Protein AF-A0A958FIR9-F1 (afdb_monomer_lite)

Structure (mmCIF, N/CA/C/O backbone):
data_AF-A0A958FIR9-F1
#
_entry.id   AF-A0A958FIR9-F1
#
loop_
_atom_site.group_PDB
_atom_site.id
_atom_site.type_symbol
_atom_site.label_atom_id
_atom_site.label_alt_id
_atom_site.label_comp_id
_atom_site.label_asym_id
_atom_site.label_entity_id
_atom_site.label_seq_id
_atom_site.pdbx_PDB_ins_code
_atom_site.Cartn_x
_atom_site.Cartn_y
_atom_site.Cartn_z
_atom_site.occupancy
_atom_site.B_iso_or_equiv
_atom_site.auth_seq_id
_atom_site.auth_comp_id
_atom_site.auth_asym_id
_atom_site.auth_atom_id
_atom_site.pdbx_PDB_model_num
ATOM 1 N N . PRO A 1 1 ? -9.929 3.473 9.647 1.00 88.56 1 PRO A N 1
ATOM 2 C CA . PRO A 1 1 ? -9.351 2.259 9.017 1.00 88.56 1 PRO A CA 1
ATOM 3 C C . PRO A 1 1 ? -8.267 2.696 8.023 1.00 88.56 1 PRO A C 1
ATOM 5 O O . PRO A 1 1 ? -8.540 3.587 7.223 1.00 88.56 1 PRO A O 1
ATOM 8 N N . LEU A 1 2 ? -7.051 2.149 8.127 1.00 95.44 2 LEU A N 1
ATOM 9 C CA . LEU A 1 2 ? -5.882 2.577 7.346 1.00 95.44 2 LEU A CA 1
ATOM 10 C C . LEU A 1 2 ? -5.482 1.506 6.320 1.00 95.44 2 LEU A C 1
ATOM 12 O O . LEU A 1 2 ? -5.431 0.320 6.643 1.00 95.44 2 LEU A O 1
ATOM 16 N N . ARG A 1 3 ? -5.167 1.934 5.097 1.00 96.88 3 ARG A N 1
ATOM 17 C CA . ARG A 1 3 ? -4.569 1.109 4.047 1.00 96.88 3 ARG A CA 1
ATOM 18 C C . ARG A 1 3 ? -3.464 1.895 3.347 1.00 96.88 3 ARG A C 1
ATOM 20 O O . ARG A 1 3 ? -3.678 3.058 3.024 1.00 96.88 3 ARG A O 1
ATOM 27 N N . PHE A 1 4 ? -2.351 1.234 3.055 1.00 98.06 4 PHE A N 1
ATOM 28 C CA . PHE A 1 4 ? -1.312 1.723 2.149 1.00 98.06 4 PHE A CA 1
ATOM 29 C C . PHE A 1 4 ? -0.621 0.536 1.461 1.00 98.06 4 PHE A C 1
ATOM 31 O O . PH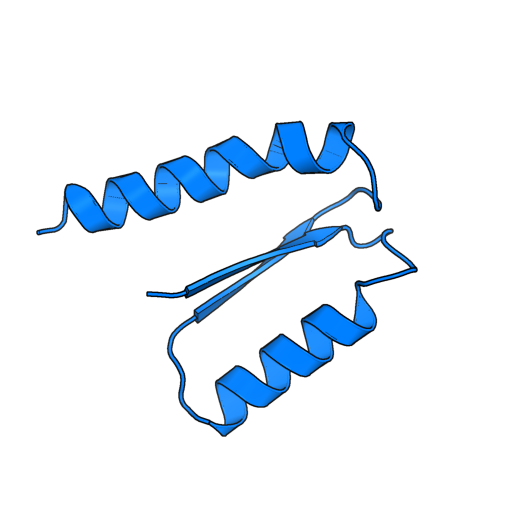E A 1 4 ? -0.690 -0.591 1.948 1.00 98.06 4 PHE A O 1
ATOM 38 N N . ASP A 1 5 ? -0.002 0.766 0.309 1.00 98.25 5 ASP A N 1
ATOM 39 C CA . ASP A 1 5 ? 0.750 -0.245 -0.434 1.00 98.25 5 ASP A CA 1
ATOM 40 C C . ASP A 1 5 ? 1.983 0.376 -1.099 1.00 98.25 5 ASP A C 1
ATOM 42 O O . ASP A 1 5 ? 2.051 1.594 -1.272 1.00 98.25 5 ASP A O 1
ATOM 46 N N . CYS A 1 6 ? 2.979 -0.452 -1.414 1.00 98.38 6 CYS A N 1
ATOM 47 C CA . CYS A 1 6 ? 4.224 -0.000 -2.032 1.00 98.38 6 CYS A CA 1
ATOM 48 C C . CYS A 1 6 ? 4.741 -0.988 -3.090 1.00 98.38 6 CYS A C 1
ATOM 50 O O . CYS A 1 6 ? 4.547 -2.205 -2.995 1.00 98.38 6 CYS A O 1
ATOM 52 N N . GLY A 1 7 ? 5.405 -0.450 -4.111 1.00 98.31 7 GLY A N 1
ATOM 53 C CA . GLY A 1 7 ? 6.071 -1.235 -5.138 1.00 98.31 7 GLY A CA 1
ATOM 54 C C . GLY A 1 7 ? 7.346 -1.890 -4.605 1.00 98.31 7 GLY A C 1
ATOM 55 O O . GLY A 1 7 ? 8.155 -1.239 -3.951 1.00 98.31 7 GLY A O 1
ATOM 56 N N . ARG A 1 8 ? 7.561 -3.177 -4.899 1.00 98.25 8 ARG A N 1
ATOM 57 C CA . ARG A 1 8 ? 8.778 -3.916 -4.500 1.00 98.25 8 ARG A CA 1
ATOM 58 C C . ARG A 1 8 ? 10.044 -3.408 -5.191 1.00 98.25 8 ARG A C 1
ATOM 60 O O . ARG A 1 8 ? 11.137 -3.665 -4.699 1.00 98.25 8 ARG A O 1
ATOM 67 N N . ASP A 1 9 ? 9.881 -2.683 -6.293 1.00 98.06 9 ASP A N 1
ATOM 68 C CA . ASP A 1 9 ? 10.964 -2.055 -7.046 1.00 98.06 9 ASP A CA 1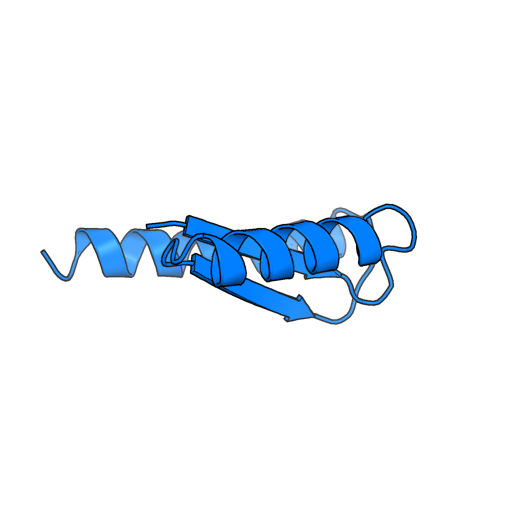
ATOM 69 C C . ASP A 1 9 ? 11.035 -0.535 -6.758 1.00 98.06 9 ASP A C 1
ATOM 71 O O . ASP A 1 9 ? 11.799 0.192 -7.392 1.00 98.06 9 ASP A O 1
ATOM 75 N N . ASP A 1 10 ? 10.245 -0.019 -5.799 1.00 97.56 10 ASP A N 1
ATOM 76 C CA . ASP A 1 10 ? 10.324 1.370 -5.329 1.00 97.56 10 ASP A CA 1
ATOM 77 C C . ASP A 1 10 ? 11.488 1.511 -4.338 1.00 97.56 10 ASP A C 1
ATOM 79 O O . ASP A 1 10 ? 11.330 1.498 -3.115 1.00 97.56 10 ASP A O 1
ATOM 83 N N . HIS A 1 11 ? 12.694 1.648 -4.886 1.00 95.38 11 HIS A N 1
ATOM 84 C CA . HIS A 1 11 ? 13.918 1.825 -4.103 1.00 95.38 11 HIS A CA 1
ATOM 85 C C . HIS A 1 11 ? 13.929 3.103 -3.248 1.00 95.38 11 HIS A C 1
ATOM 87 O O . HIS A 1 11 ? 14.778 3.224 -2.367 1.00 95.38 11 HIS A O 1
ATOM 93 N N . LEU A 1 12 ? 13.020 4.053 -3.500 1.00 94.88 12 LEU A N 1
ATOM 94 C CA . LEU A 1 12 ? 12.936 5.299 -2.744 1.00 94.88 12 LEU A CA 1
ATOM 95 C C . LEU A 1 12 ? 12.154 5.108 -1.444 1.00 94.88 12 LEU A C 1
ATOM 97 O O . LEU A 1 12 ? 12.523 5.690 -0.427 1.00 94.88 12 LEU A O 1
ATOM 101 N N . LEU A 1 13 ? 11.073 4.322 -1.476 1.00 97.00 13 LEU A N 1
ATOM 102 C CA . LEU A 1 13 ? 10.083 4.303 -0.397 1.00 97.00 13 LEU A CA 1
ATOM 103 C C . LEU A 1 13 ? 9.780 2.920 0.189 1.00 97.00 13 LEU A C 1
ATOM 105 O O . LEU A 1 13 ? 9.083 2.864 1.207 1.00 97.00 13 LEU A O 1
ATOM 109 N N . LEU A 1 14 ? 10.279 1.818 -0.384 1.00 98.06 14 LEU A N 1
ATOM 110 C CA . LEU A 1 14 ? 9.960 0.466 0.096 1.00 98.06 14 LEU A CA 1
ATOM 111 C C . LEU A 1 14 ? 10.335 0.266 1.571 1.00 98.06 14 LEU A C 1
ATOM 113 O O . LEU A 1 14 ? 9.488 -0.114 2.380 1.00 98.06 14 LEU A O 1
ATOM 117 N N . GLU A 1 15 ? 11.576 0.577 1.943 1.00 98.38 15 GLU A N 1
ATOM 118 C CA .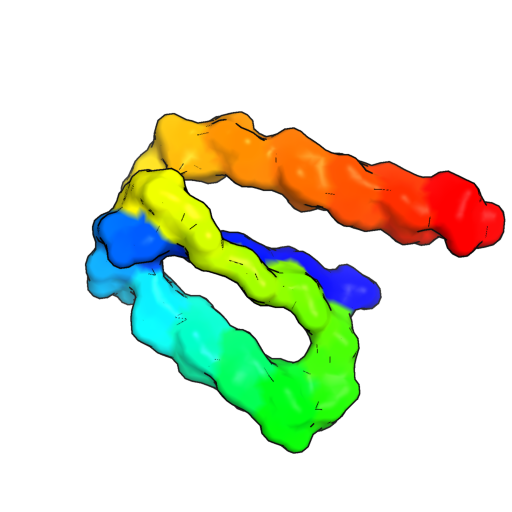 GLU A 1 15 ? 12.049 0.388 3.320 1.00 98.38 15 GLU A CA 1
ATOM 119 C C . GLU A 1 15 ? 11.332 1.311 4.310 1.00 98.38 15 GLU A C 1
ATOM 121 O O . GLU A 1 15 ? 10.939 0.878 5.393 1.00 98.38 15 GLU A O 1
ATOM 126 N N . THR A 1 16 ? 11.056 2.559 3.928 1.00 98.25 16 THR A N 1
ATOM 127 C CA . THR A 1 16 ? 10.287 3.483 4.773 1.00 98.25 16 THR A CA 1
ATOM 128 C C . THR A 1 16 ? 8.847 3.000 4.981 1.00 98.25 16 THR A C 1
ATOM 130 O O . THR A 1 16 ? 8.323 3.089 6.090 1.00 98.25 16 THR A O 1
ATOM 133 N N . ASN A 1 17 ? 8.205 2.426 3.958 1.00 98.44 17 ASN A N 1
ATOM 134 C CA . ASN A 1 17 ? 6.872 1.836 4.104 1.00 98.44 17 ASN A CA 1
ATOM 135 C C . ASN A 1 17 ? 6.884 0.597 5.012 1.00 98.44 17 ASN A C 1
ATOM 137 O O . ASN A 1 17 ? 5.977 0.434 5.828 1.00 98.44 17 ASN A O 1
ATOM 141 N N . ARG A 1 18 ? 7.924 -0.243 4.934 1.00 98.56 18 ARG A N 1
ATOM 142 C CA . ARG A 1 18 ? 8.118 -1.376 5.856 1.00 98.56 18 ARG A CA 1
ATOM 143 C C . ARG A 1 18 ? 8.335 -0.922 7.299 1.00 98.56 18 ARG A C 1
ATOM 145 O O . ARG A 1 18 ? 7.793 -1.534 8.219 1.00 98.56 18 ARG A O 1
ATOM 152 N N . GLN A 1 19 ? 9.075 0.166 7.508 1.00 98.62 19 GLN A N 1
ATOM 153 C CA . GLN A 1 19 ? 9.255 0.773 8.830 1.00 98.62 19 GLN A CA 1
ATOM 154 C C . GLN A 1 19 ? 7.933 1.310 9.386 1.00 98.62 19 GLN A C 1
ATOM 156 O O . GLN A 1 19 ? 7.589 1.008 10.528 1.00 98.62 19 GLN A O 1
ATOM 161 N N . LEU A 1 20 ? 7.153 2.033 8.574 1.00 98.44 20 LEU A N 1
ATOM 162 C CA . LEU A 1 20 ? 5.818 2.501 8.961 1.00 98.44 20 LEU A CA 1
ATOM 163 C C . LEU A 1 20 ? 4.907 1.326 9.334 1.00 98.44 20 LEU A C 1
ATOM 165 O O . LEU A 1 20 ? 4.244 1.355 10.368 1.00 98.44 20 LEU A O 1
ATOM 169 N N . GLN A 1 21 ? 4.918 0.272 8.518 1.00 98.06 21 GLN A N 1
ATOM 170 C CA . GLN A 1 21 ? 4.176 -0.953 8.775 1.00 98.06 21 GLN A CA 1
ATOM 171 C C . GLN A 1 21 ? 4.538 -1.580 10.123 1.00 98.06 21 GLN A C 1
ATOM 173 O O . GLN A 1 21 ? 3.658 -1.982 10.887 1.00 98.06 21 GLN A O 1
ATOM 178 N N . HIS A 1 22 ? 5.834 -1.693 10.411 1.00 98.50 22 HIS A N 1
ATOM 179 C CA . HIS A 1 22 ? 6.318 -2.235 11.673 1.00 98.50 22 HIS A CA 1
ATOM 180 C C . HIS A 1 22 ? 5.866 -1.375 12.855 1.00 98.50 22 HIS A C 1
ATOM 182 O O . HIS A 1 22 ? 5.234 -1.893 13.773 1.00 98.50 22 HIS A O 1
ATOM 188 N N . TRP A 1 23 ? 6.069 -0.061 12.769 1.00 98.56 23 TRP A N 1
ATOM 189 C CA . TRP A 1 23 ? 5.645 0.882 13.796 1.00 98.56 23 TRP A CA 1
ATOM 190 C C . TRP A 1 23 ? 4.134 0.805 14.062 1.00 98.56 23 TRP A C 1
ATOM 192 O O . TRP A 1 23 ? 3.707 0.713 15.210 1.00 98.56 23 TRP A O 1
ATOM 202 N N . CYS A 1 24 ? 3.295 0.748 13.021 1.00 98.50 24 CYS A N 1
ATOM 203 C CA . CYS A 1 24 ? 1.851 0.608 13.205 1.00 98.50 24 CYS A CA 1
ATOM 204 C C . CYS A 1 24 ? 1.472 -0.694 13.929 1.00 98.50 24 CYS A C 1
ATOM 206 O O . CYS A 1 24 ? 0.516 -0.693 14.706 1.00 98.50 24 CYS A O 1
ATOM 208 N N . ARG A 1 25 ? 2.201 -1.796 13.697 1.00 98.12 25 ARG A N 1
ATOM 209 C CA . ARG A 1 25 ? 1.999 -3.057 14.433 1.00 98.12 25 ARG A CA 1
ATOM 210 C C . ARG A 1 25 ? 2.374 -2.910 15.903 1.00 98.12 25 ARG A C 1
ATOM 212 O O . ARG A 1 25 ? 1.597 -3.336 16.75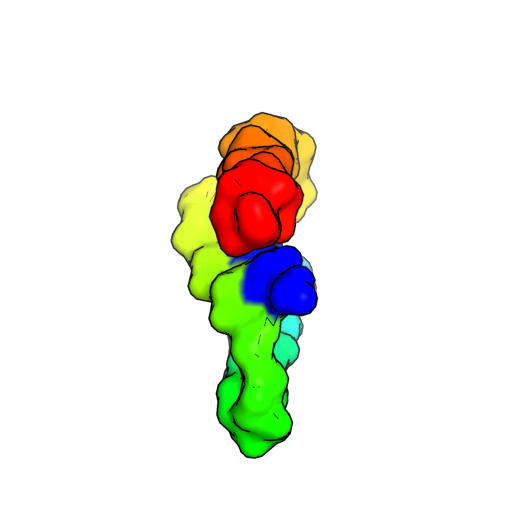1 1.00 98.12 25 ARG A O 1
ATOM 219 N N . GLU A 1 26 ? 3.515 -2.293 16.200 1.00 98.56 26 GLU A N 1
ATOM 220 C CA . GLU A 1 26 ? 3.970 -2.053 17.577 1.00 98.56 26 GLU A CA 1
ATOM 221 C C . GLU A 1 26 ? 2.994 -1.172 18.364 1.00 98.56 26 GLU A C 1
ATOM 223 O O . GLU A 1 26 ? 2.741 -1.421 19.539 1.00 98.56 26 GLU A O 1
ATOM 228 N N . GLN A 1 27 ? 2.394 -0.177 17.706 1.00 98.44 27 GLN A N 1
ATOM 229 C CA . GLN A 1 27 ? 1.403 0.712 18.317 1.00 98.44 27 GLN A CA 1
ATOM 230 C C . GLN A 1 27 ? -0.019 0.127 18.351 1.00 98.44 27 GLN A C 1
ATOM 232 O O . GLN A 1 27 ? -0.951 0.800 18.789 1.00 98.44 27 GLN A O 1
ATOM 237 N N . GLY A 1 28 ? -0.228 -1.100 17.860 1.00 97.75 28 GLY A N 1
ATOM 238 C CA . GLY A 1 28 ? -1.550 -1.730 17.829 1.00 97.75 28 GLY A CA 1
ATOM 239 C C . GLY A 1 28 ? -2.563 -1.015 16.925 1.00 97.75 28 GLY A C 1
ATOM 240 O O . GLY A 1 28 ? -3.768 -1.142 17.134 1.00 97.75 28 GLY A O 1
ATOM 241 N N . ILE A 1 29 ? -2.105 -0.257 15.924 1.00 97.94 29 ILE A N 1
ATOM 242 C CA . ILE A 1 29 ? -2.973 0.477 14.996 1.00 97.94 29 ILE A CA 1
ATOM 243 C C . ILE A 1 29 ? -3.480 -0.503 13.931 1.00 97.94 29 ILE A C 1
ATOM 245 O O . ILE A 1 29 ? -2.660 -1.041 13.191 1.00 97.94 29 ILE A O 1
ATOM 249 N N . PRO A 1 30 ? -4.795 -0.729 13.763 1.00 96.62 30 PRO A N 1
ATOM 250 C CA . PRO A 1 30 ? -5.299 -1.605 12.707 1.00 96.62 30 PRO A CA 1
ATOM 251 C C . PRO A 1 30 ? -5.081 -0.998 11.313 1.00 96.62 30 PRO A C 1
ATOM 253 O O . PRO A 1 30 ? -5.606 0.074 10.995 1.00 96.62 30 PRO A O 1
ATOM 256 N N . HIS A 1 31 ? -4.335 -1.696 10.459 1.00 97.00 31 HIS A N 1
ATOM 257 C CA . HIS A 1 31 ? -4.016 -1.256 9.100 1.00 97.00 31 HIS A CA 1
ATOM 258 C C . HIS A 1 31 ? -3.863 -2.446 8.140 1.00 97.00 31 HIS A C 1
ATOM 260 O O . HIS A 1 31 ? -3.614 -3.576 8.561 1.00 97.00 31 HIS A O 1
ATOM 266 N N . ARG A 1 32 ? -3.981 -2.180 6.835 1.00 97.44 32 ARG A N 1
ATOM 267 C CA . ARG A 1 32 ? -3.644 -3.121 5.759 1.00 97.44 32 ARG A CA 1
ATOM 268 C C . ARG A 1 32 ? -2.460 -2.586 4.959 1.00 97.44 32 ARG A C 1
ATOM 270 O O . ARG A 1 32 ? -2.587 -1.535 4.336 1.00 97.44 32 ARG A O 1
ATOM 277 N N . TYR A 1 33 ? -1.371 -3.346 4.939 1.00 98.00 33 TYR A N 1
ATOM 278 C CA . TYR A 1 33 ? -0.191 -3.079 4.122 1.00 98.00 33 TYR A CA 1
ATOM 279 C C . TYR A 1 33 ? 0.083 -4.234 3.177 1.00 98.00 33 TYR A C 1
ATOM 281 O O . TYR A 1 33 ? 0.002 -5.396 3.580 1.00 98.00 33 TYR A O 1
ATOM 289 N N . GLU A 1 34 ? 0.393 -3.905 1.929 1.00 97.94 34 GLU A N 1
ATOM 290 C CA . GLU A 1 34 ? 0.704 -4.872 0.883 1.00 97.94 34 GLU A CA 1
ATOM 291 C C . GLU A 1 34 ? 1.842 -4.360 0.000 1.00 97.94 34 GLU A C 1
ATOM 293 O O . GLU A 1 34 ? 2.007 -3.158 -0.201 1.00 97.94 34 GLU A O 1
ATOM 298 N N . GLU A 1 35 ? 2.603 -5.296 -0.556 1.00 98.12 35 GLU A N 1
ATOM 299 C CA . GLU A 1 35 ? 3.680 -5.018 -1.500 1.00 98.12 35 GLU A CA 1
ATOM 300 C C . GLU A 1 35 ? 3.364 -5.690 -2.841 1.00 98.12 35 GLU A C 1
ATOM 302 O O . GLU A 1 35 ? 2.975 -6.861 -2.878 1.00 98.12 35 GLU A O 1
ATOM 307 N N . PHE A 1 36 ? 3.549 -4.977 -3.953 1.00 98.00 36 PHE A N 1
ATOM 308 C CA . PHE A 1 36 ? 3.253 -5.483 -5.303 1.00 98.00 36 PHE A CA 1
ATOM 309 C C . PHE A 1 36 ? 4.432 -5.253 -6.269 1.00 98.00 36 PHE A C 1
ATOM 311 O O . PHE A 1 36 ? 5.308 -4.447 -5.972 1.00 98.00 36 PHE A O 1
ATOM 318 N N . PRO A 1 37 ? 4.522 -5.956 -7.419 1.00 97.94 37 PRO A N 1
ATOM 319 C CA . PRO A 1 37 ? 5.495 -5.605 -8.462 1.00 97.94 37 PRO A CA 1
ATOM 320 C C . PRO A 1 37 ? 5.325 -4.155 -8.951 1.00 97.94 37 PRO A C 1
ATOM 322 O O . PRO A 1 37 ? 4.187 -3.707 -9.109 1.00 97.94 37 PRO A O 1
ATOM 325 N N . GLY A 1 38 ? 6.429 -3.470 -9.267 1.00 97.12 38 GLY A N 1
ATOM 326 C CA . GLY A 1 38 ? 6.439 -2.086 -9.758 1.00 97.12 38 GLY A CA 1
ATOM 327 C C . GLY A 1 38 ? 7.262 -1.145 -8.879 1.00 97.12 38 GLY A C 1
ATOM 328 O O . GLY A 1 38 ? 7.628 -1.504 -7.758 1.00 97.12 38 GLY A O 1
ATOM 329 N N . GLY A 1 39 ? 7.565 0.042 -9.410 1.00 97.38 39 GLY A N 1
ATOM 330 C CA . GLY A 1 39 ? 8.401 1.045 -8.754 1.00 97.38 39 GLY A CA 1
ATOM 331 C C . GLY A 1 39 ? 7.657 2.338 -8.433 1.00 97.38 39 GLY A C 1
ATOM 332 O O . GLY A 1 39 ? 6.432 2.363 -8.295 1.00 97.38 39 GLY A O 1
ATOM 333 N N . HIS A 1 40 ? 8.416 3.429 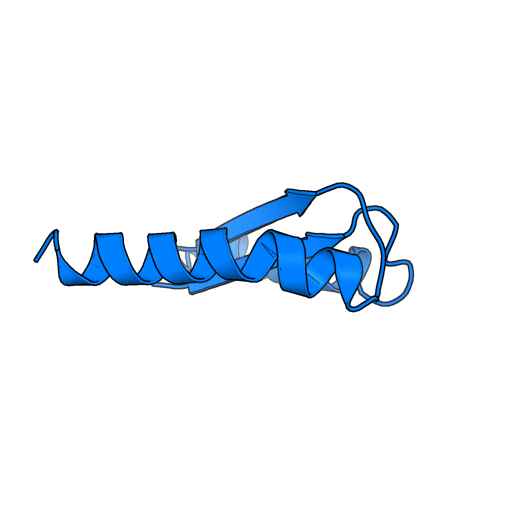-8.326 1.00 97.75 40 HIS A N 1
ATOM 334 C CA . HIS A 1 40 ? 7.889 4.765 -8.049 1.00 97.75 40 HIS A CA 1
ATOM 335 C C . HIS A 1 40 ? 7.315 5.424 -9.314 1.00 97.75 40 HIS A C 1
ATOM 337 O O . HIS A 1 40 ? 7.873 6.387 -9.845 1.00 97.75 40 HIS A O 1
ATOM 343 N N . ASP A 1 41 ? 6.235 4.857 -9.856 1.00 97.56 41 ASP A N 1
ATOM 344 C CA . ASP A 1 41 ? 5.716 5.251 -11.162 1.00 97.56 41 ASP A CA 1
ATOM 345 C C . ASP A 1 41 ? 4.183 5.205 -11.291 1.00 97.56 41 ASP A C 1
ATOM 347 O O . ASP A 1 41 ? 3.452 4.542 -10.550 1.00 97.56 41 ASP A O 1
ATOM 351 N N . TRP A 1 42 ? 3.685 5.912 -12.309 1.00 98.06 42 TRP A N 1
ATOM 352 C CA . TRP A 1 42 ? 2.257 5.995 -12.614 1.00 98.06 42 TRP A CA 1
ATOM 353 C C . TRP A 1 42 ? 1.629 4.663 -13.008 1.00 98.06 42 TRP A C 1
ATOM 355 O O . TRP A 1 42 ? 0.435 4.471 -12.778 1.00 98.06 42 TRP A O 1
ATOM 365 N N . ARG A 1 43 ? 2.393 3.739 -13.601 1.00 97.94 43 ARG A N 1
ATOM 366 C CA . ARG A 1 43 ? 1.864 2.431 -13.996 1.00 97.94 43 ARG A CA 1
ATOM 367 C C . ARG A 1 43 ? 1.513 1.620 -12.751 1.00 97.94 43 ARG A C 1
ATOM 369 O O . ARG A 1 43 ? 0.447 1.004 -12.726 1.00 97.94 43 ARG A O 1
ATOM 376 N N . TYR A 1 44 ? 2.358 1.664 -11.724 1.00 97.88 44 TYR A N 1
ATOM 377 C CA . TYR A 1 44 ? 2.071 1.102 -10.412 1.00 97.88 44 TYR A CA 1
ATOM 378 C C . TYR A 1 44 ? 0.832 1.765 -9.793 1.00 97.88 44 TYR A C 1
ATOM 380 O O . TYR A 1 44 ? -0.161 1.081 -9.534 1.00 97.88 44 TYR A O 1
ATOM 388 N N . TRP A 1 45 ? 0.826 3.095 -9.632 1.00 98.00 45 TRP A N 1
ATOM 389 C CA . TRP A 1 45 ? -0.278 3.793 -8.953 1.00 98.00 45 TRP A CA 1
ATOM 390 C C . TRP A 1 45 ? -1.625 3.589 -9.652 1.00 98.00 45 TRP A C 1
ATOM 392 O O . TRP A 1 45 ? -2.627 3.293 -8.999 1.00 98.00 45 TRP A O 1
ATOM 402 N N . HIS A 1 46 ? -1.653 3.664 -10.984 1.00 98.00 46 HIS A N 1
ATOM 403 C CA . HIS A 1 46 ? -2.860 3.418 -11.769 1.00 98.00 46 HIS A CA 1
ATOM 404 C C . HIS A 1 46 ? -3.356 1.970 -11.633 1.00 98.00 46 HIS A C 1
ATOM 406 O O . HIS A 1 46 ? -4.560 1.726 -11.600 1.00 98.00 46 HIS A O 1
ATOM 412 N N . ALA A 1 47 ? -2.454 0.994 -11.494 1.00 96.88 47 ALA A N 1
ATOM 413 C CA . ALA A 1 47 ? -2.850 -0.386 -11.241 1.00 96.88 47 ALA A CA 1
ATOM 414 C C . ALA A 1 47 ? -3.402 -0.592 -9.821 1.00 96.88 47 ALA A C 1
ATOM 416 O O . ALA A 1 47 ? -4.253 -1.464 -9.637 1.00 96.88 47 ALA A O 1
ATOM 417 N N . ARG A 1 48 ? -2.901 0.137 -8.813 1.00 97.19 48 ARG A N 1
ATOM 418 C CA . ARG A 1 48 ? -3.250 -0.068 -7.391 1.00 97.19 48 ARG A CA 1
ATOM 419 C C . ARG A 1 48 ? -4.421 0.778 -6.898 1.00 97.19 48 ARG A C 1
ATOM 421 O O . ARG A 1 48 ? -5.104 0.366 -5.962 1.00 97.19 48 ARG A O 1
ATOM 428 N N . ILE A 1 49 ? -4.738 1.898 -7.554 1.00 97.56 49 ILE A N 1
ATOM 429 C CA . ILE A 1 49 ? -5.843 2.779 -7.133 1.00 97.56 49 ILE A CA 1
ATOM 430 C C . ILE A 1 49 ? -7.180 2.033 -7.007 1.00 97.56 49 ILE A C 1
ATOM 432 O O . ILE A 1 49 ? -7.939 2.281 -6.073 1.00 97.56 49 ILE A O 1
ATOM 436 N N . LYS A 1 50 ? -7.438 1.052 -7.883 1.00 97.25 50 LYS A N 1
ATOM 437 C CA . LYS A 1 50 ? -8.634 0.200 -7.833 1.00 97.25 50 LYS A CA 1
ATOM 438 C C . LYS A 1 50 ? -8.774 -0.538 -6.494 1.00 97.25 50 LYS A C 1
ATOM 440 O O . LYS A 1 50 ? -9.875 -0.598 -5.951 1.00 97.25 50 LYS A O 1
ATOM 445 N N . ASP A 1 51 ? -7.683 -1.072 -5.951 1.00 96.88 51 ASP A N 1
ATOM 446 C CA . ASP A 1 51 ? -7.704 -1.826 -4.692 1.00 96.88 51 ASP A CA 1
ATOM 447 C C . ASP A 1 51 ? -8.024 -0.902 -3.507 1.00 96.88 51 ASP A C 1
ATOM 449 O O . ASP A 1 51 ? -8.794 -1.262 -2.613 1.00 96.88 51 ASP A O 1
ATOM 453 N N . THR A 1 52 ? -7.511 0.331 -3.540 1.00 96.69 52 THR A N 1
ATOM 454 C CA . THR A 1 52 ? -7.838 1.380 -2.564 1.00 96.69 52 THR A CA 1
ATOM 455 C C . THR A 1 52 ? -9.302 1.814 -2.654 1.00 96.69 52 THR A C 1
ATOM 457 O O . THR A 1 52 ? -9.966 1.946 -1.625 1.00 96.69 52 THR A O 1
ATOM 460 N N . LEU A 1 53 ? -9.855 1.960 -3.862 1.00 97.12 53 LEU A N 1
ATOM 461 C CA . LEU A 1 53 ? -11.283 2.244 -4.040 1.00 97.12 53 LEU A CA 1
ATOM 462 C C . LEU A 1 53 ? -12.161 1.097 -3.518 1.00 97.12 53 LEU A C 1
ATOM 464 O O . LEU A 1 53 ? -13.144 1.351 -2.824 1.00 97.12 53 LEU A O 1
ATOM 468 N N . HIS A 1 54 ? -11.792 -0.162 -3.777 1.00 96.19 54 HIS A N 1
ATOM 469 C CA . HIS A 1 54 ? -12.504 -1.318 -3.221 1.00 96.19 54 HIS A CA 1
ATOM 470 C C . HIS A 1 54 ? -12.437 -1.379 -1.692 1.00 96.19 54 HIS A C 1
ATOM 472 O O . HIS A 1 54 ? -13.435 -1.725 -1.060 1.00 96.19 54 HIS A O 1
ATOM 478 N N . PHE A 1 55 ? -11.300 -1.015 -1.094 1.00 95.88 55 PHE A N 1
ATOM 479 C CA . PHE A 1 55 ? -11.169 -0.891 0.357 1.00 95.88 55 PHE A CA 1
ATOM 480 C C . PHE A 1 55 ? -12.144 0.143 0.931 1.00 95.88 55 PHE A C 1
ATOM 482 O O . PHE A 1 55 ? -12.844 -0.153 1.894 1.00 95.88 55 PHE A O 1
ATOM 489 N N . PHE A 1 56 ? -12.248 1.332 0.333 1.00 95.69 56 PHE A N 1
ATOM 490 C CA . PHE A 1 56 ? -13.228 2.318 0.795 1.00 95.69 56 PHE A CA 1
ATOM 491 C C . PHE A 1 56 ? -14.6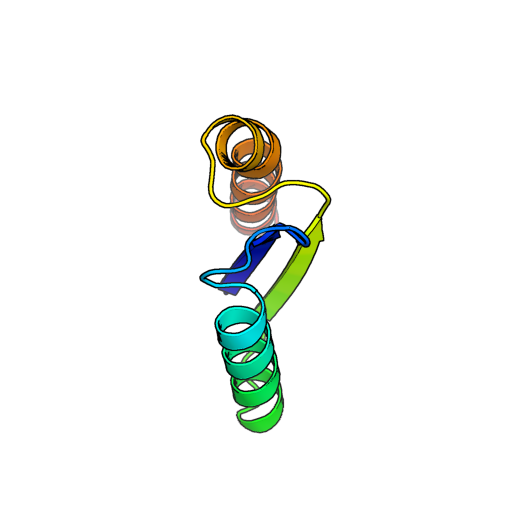65 1.860 0.563 1.00 95.69 56 PHE A C 1
ATOM 493 O O . PHE A 1 56 ? -15.499 2.032 1.447 1.00 95.69 56 PHE A O 1
ATOM 500 N N . ASN A 1 57 ? -14.951 1.224 -0.575 1.00 96.31 57 ASN A N 1
ATOM 501 C CA . ASN A 1 57 ? -16.277 0.687 -0.849 1.00 96.31 57 ASN A CA 1
ATOM 502 C C . ASN A 1 57 ? -16.709 -0.321 0.225 1.00 96.31 57 ASN A C 1
ATOM 504 O O . ASN A 1 57 ? -17.790 -0.168 0.778 1.00 96.31 57 ASN A O 1
ATOM 508 N N . SER A 1 58 ? -15.859 -1.291 0.587 1.00 94.81 58 SER A N 1
ATOM 509 C CA . SER A 1 58 ? -16.212 -2.281 1.617 1.00 94.81 58 SER A CA 1
ATOM 510 C C . SER A 1 58 ? -16.459 -1.650 2.989 1.00 94.81 58 SER A C 1
ATOM 512 O O . SER A 1 58 ? -17.322 -2.114 3.724 1.00 94.81 58 SER A O 1
ATOM 514 N N . LEU A 1 59 ? -15.764 -0.560 3.325 1.00 93.38 59 LEU A N 1
ATOM 515 C CA . LEU A 1 59 ? -15.988 0.195 4.562 1.00 93.38 59 LEU A CA 1
ATOM 516 C C . LEU A 1 59 ? -17.279 1.019 4.567 1.00 93.38 59 LEU A C 1
ATOM 518 O O . LEU A 1 59 ? -17.747 1.403 5.640 1.00 93.38 59 LEU A O 1
ATOM 522 N N . LEU A 1 60 ? -17.801 1.366 3.392 1.00 93.38 60 LEU A N 1
ATOM 523 C CA . LEU A 1 60 ? -19.041 2.125 3.246 1.00 93.38 60 LEU A CA 1
ATOM 524 C C . LEU A 1 60 ? -20.255 1.201 3.113 1.00 93.38 60 LEU A C 1
ATOM 526 O O . LEU A 1 60 ? -21.321 1.558 3.600 1.00 93.38 60 LEU A O 1
ATOM 530 N N . THR A 1 61 ? -20.093 0.026 2.497 1.00 90.19 61 THR A N 1
ATOM 531 C CA . THR A 1 61 ? -21.174 -0.953 2.301 1.00 90.19 61 THR A CA 1
ATOM 532 C C . THR A 1 61 ? -21.332 -1.939 3.453 1.00 90.19 61 THR A C 1
ATOM 534 O O . THR A 1 61 ? -22.420 -2.470 3.625 1.00 90.19 61 THR A O 1
ATOM 537 N N . ASN A 1 62 ? -20.280 -2.204 4.236 1.00 70.12 62 ASN A N 1
ATOM 538 C CA . ASN A 1 62 ? -20.360 -3.052 5.437 1.00 70.12 62 ASN A CA 1
ATOM 539 C C . ASN A 1 62 ? -20.702 -2.240 6.703 1.00 70.12 62 ASN A C 1
ATOM 541 O O . ASN A 1 62 ? -20.277 -2.608 7.800 1.00 70.12 62 ASN A O 1
ATOM 545 N N . ARG A 1 63 ? -21.396 -1.108 6.542 1.00 54.53 63 ARG A N 1
ATOM 546 C CA . ARG A 1 63 ? -21.992 -0.339 7.642 1.00 54.53 63 ARG A CA 1
ATOM 547 C C . ARG A 1 63 ? -23.434 -0.753 7.863 1.00 54.53 63 ARG A C 1
ATOM 549 O O . ARG A 1 63 ? -24.105 -1.060 6.857 1.00 54.53 63 ARG A O 1
#

pLDDT: mean 96.02, std 6.52, range [54.53, 98.62]

Secondary structure (DSSP, 8-state):
-EEEEEETT-TTTHHHHHHHHHHHHHTT--EEEEEES--SSHHHHHHHHHHHHHHHHHHHH--

Sequence (63 aa):
PLRFDCGRDDHLLLETNRQLQHWCREQGIPHRYEEFPGGHDWRYWHARIKDTLHFFNSLLTNR

Radius of gyration: 12.69 Å; chains: 1; bounding box: 36×12×32 Å

Foldseek 3Di:
DAEDEFAPAAPPCPVVLVVVVVVCVVVVNDYYYYYDHDYPDPVVVVVCVVVVVVVVVCVVVVD